Protein 3E56 (pdb70)

Organism: Nostoc punctiforme (strain ATCC 29133 / PCC 73102) (NCBI:txid63737)

B-factor: mean 24.85, std 8.49, range [11.65, 51.71]

CATH classification: 6.20.180.10

Structure (mmCIF, N/CA/C/O backbone):
data_3E56
#
_entry.id   3E56
#
_cell.length_a   56.336
_cell.length_b   56.336
_cell.length_c   56.491
_cell.angle_alpha   90.00
_cell.angle_beta   90.00
_cell.angle_gamma   90.00
#
_symmetry.space_group_name_H-M   'P 43 21 2'
#
loop_
_entity.id
_entity.type
_entity.pdbx_description
1 polymer 'Putative uncharacterized protein'
2 water water
#
loop_
_atom_site.group_PDB
_atom_site.id
_atom_site.type_symbol
_atom_site.label_atom_id
_atom_site.label_alt_id
_atom_site.label_comp_id
_atom_site.label_asym_id
_atom_site.label_entity_id
_atom_site.label_seq_id
_atom_site.pdbx_PDB_ins_code
_atom_site.Cartn_x
_atom_site.Cartn_y
_atom_site.Cartn_z
_atom_site.occupancy
_atom_site.B_iso_or_equiv
_atom_site.auth_seq_id
_atom_site.auth_comp_id
_atom_site.auth_asym_id
_atom_site.auth_atom_id
_atom_site.pdbx_PDB_model_num
ATOM 1 N N . LEU A 1 33 ? 23.148 51.762 13.023 1.00 42.11 13 LEU A N 1
ATOM 2 C CA . LEU A 1 33 ? 22.647 51.964 11.601 1.00 41.57 13 LEU A CA 1
ATOM 3 C C . LEU A 1 33 ? 22.033 50.686 10.974 1.00 39.93 13 LEU A C 1
ATOM 4 O O . LEU A 1 33 ? 21.977 50.537 9.747 1.00 40.84 13 LEU A O 1
ATOM 9 N N . GLU A 1 34 ? 21.599 49.795 11.866 1.00 37.44 14 GLU A N 1
ATOM 10 C CA . GLU A 1 34 ? 20.736 48.647 11.631 1.00 36.65 14 GLU A CA 1
ATOM 11 C C . GLU A 1 34 ? 19.581 48.972 10.662 1.00 32.32 14 GLU A C 1
ATOM 12 O O . GLU A 1 34 ? 18.759 49.854 10.928 1.00 30.46 14 GLU A O 1
ATOM 18 N N . VAL A 1 35 ? 19.539 48.234 9.551 1.00 29.29 15 VAL A N 1
ATOM 19 C CA . VAL A 1 35 ? 18.479 48.323 8.545 1.00 26.24 15 VAL A CA 1
ATOM 20 C C . VAL A 1 35 ? 17.687 47.022 8.527 1.00 25.94 15 VAL A C 1
ATOM 21 O O . VAL A 1 35 ? 18.194 45.965 8.955 1.00 25.77 15 VAL A O 1
ATOM 25 N N . GLY A 1 36 ? 16.437 47.090 8.081 1.00 24.38 16 GLY A N 1
ATOM 26 C CA . GLY A 1 36 ? 15.679 45.886 7.787 1.00 23.10 16 GLY A CA 1
ATOM 27 C C . GLY A 1 36 ? 14.968 46.013 6.471 1.00 22.15 16 GLY A C 1
ATOM 28 O O . GLY A 1 36 ? 14.964 47.093 5.870 1.00 21.51 16 GLY A O 1
ATOM 29 N N . VAL A 1 37 ? 14.358 44.916 6.029 1.00 21.42 17 VAL A N 1
ATOM 30 C CA . VAL A 1 37 ? 13.521 44.913 4.864 1.00 20.50 17 VAL A CA 1
ATOM 31 C C . VAL A 1 37 ? 12.116 44.874 5.401 1.00 21.04 17 VAL A C 1
ATOM 32 O O . VAL A 1 37 ? 11.774 43.986 6.201 1.00 20.71 17 VAL A O 1
ATOM 36 N N . TYR A 1 38 ? 11.302 45.852 4.994 1.00 19.97 18 TYR A N 1
ATOM 37 C CA . TYR A 1 38 ? 9.948 45.972 5.495 1.00 20.06 18 TYR A CA 1
ATOM 38 C C . TYR A 1 38 ? 8.963 45.851 4.363 1.00 19.64 18 TYR A C 1
ATOM 39 O O . TYR A 1 38 ? 9.140 46.467 3.321 1.00 19.39 18 TYR A O 1
ATOM 48 N N . GLU A 1 39 ? 7.937 45.049 4.582 1.00 19.54 19 GLU A N 1
ATOM 49 C CA . GLU A 1 39 ? 6.783 45.004 3.697 1.00 20.08 19 GLU A CA 1
ATOM 50 C C . GLU A 1 39 ? 5.733 45.941 4.269 1.00 18.87 19 GLU A C 1
ATOM 51 O O . GLU A 1 39 ? 5.385 45.857 5.446 1.00 17.76 19 GLU A O 1
ATOM 57 N N . CYS A 1 40 ? 5.253 46.830 3.414 1.00 17.74 20 CYS A N 1
ATOM 58 C CA . CYS A 1 40 ? 4.581 48.054 3.827 1.00 17.21 20 CYS A CA 1
ATOM 59 C C . CYS A 1 40 ? 3.343 48.201 2.990 1.00 17.58 20 CYS A C 1
ATOM 60 O O . CYS A 1 40 ? 3.292 47.772 1.813 1.00 16.47 20 CYS A O 1
ATOM 63 N N . GLU A 1 41 ? 2.326 48.793 3.597 1.00 17.56 21 GLU A N 1
ATOM 64 C CA . GLU A 1 41 ? 1.069 48.982 2.945 1.00 19.14 21 GLU A CA 1
ATOM 65 C C . GLU A 1 41 ? 0.512 50.320 3.384 1.00 18.58 21 GLU A C 1
ATOM 66 O O . GLU A 1 41 ? 0.451 50.588 4.582 1.00 18.78 21 GLU A O 1
ATOM 72 N N . ILE A 1 42 ? 0.152 51.177 2.430 1.00 17.69 22 ILE A N 1
ATOM 73 C CA . ILE A 1 42 ? -0.473 52.453 2.750 1.00 17.76 22 ILE A CA 1
ATOM 74 C C . ILE A 1 42 ? -1.806 52.518 2.015 1.00 18.20 22 ILE A C 1
ATOM 75 O O . ILE A 1 42 ? -1.864 52.269 0.827 1.00 17.92 22 ILE A O 1
ATOM 80 N N . HIS A 1 43 ? -2.877 52.825 2.737 1.00 18.37 23 HIS A N 1
ATOM 81 C CA . HIS A 1 43 ? -4.183 52.997 2.145 1.00 19.01 23 HIS A CA 1
ATOM 82 C C . HIS A 1 43 ? -4.696 54.295 2.690 1.00 17.51 23 HIS A C 1
ATOM 83 O O . HIS A 1 43 ? -4.943 54.394 3.900 1.00 16.77 23 HIS A O 1
ATOM 90 N N . LEU A 1 44 ? -4.835 55.291 1.823 1.00 15.58 24 LEU A N 1
ATOM 91 C CA . LEU A 1 44 ? -5.271 56.639 2.257 1.00 16.16 24 LEU A CA 1
ATOM 92 C C . LEU A 1 44 ? -6.419 57.135 1.395 1.00 16.70 24 LEU A C 1
ATOM 93 O O . LEU A 1 44 ? -6.353 57.051 0.156 1.00 16.62 24 LEU A O 1
ATOM 98 N N . LYS A 1 45 ? -7.456 57.670 2.024 1.00 16.67 25 LYS A N 1
ATOM 99 C CA . LYS A 1 45 ? -8.474 58.405 1.267 1.00 17.79 25 LYS A CA 1
ATOM 100 C C . LYS A 1 45 ? -8.532 59.795 1.809 1.00 17.16 25 LYS A C 1
ATOM 101 O O . LYS A 1 45 ? -8.479 59.986 3.021 1.00 16.25 25 LYS A O 1
ATOM 107 N N . PHE A 1 46 ? -8.605 60.784 0.934 1.00 17.35 26 PHE A N 1
ATOM 108 C CA . PHE A 1 46 ? -8.443 62.168 1.374 1.00 17.71 26 PHE A CA 1
ATOM 109 C C . PHE A 1 46 ? -9.027 63.115 0.338 1.00 17.68 26 PHE A C 1
ATOM 110 O O . PHE A 1 46 ? -9.169 62.737 -0.829 1.00 17.62 26 PHE A O 1
ATOM 118 N N . ARG A 1 47 ? -9.396 64.313 0.765 1.00 18.14 27 ARG A N 1
ATOM 119 C CA . ARG A 1 47 ? -9.825 65.371 -0.168 1.00 20.82 27 ARG A CA 1
ATOM 120 C C . ARG A 1 47 ? -8.741 66.390 -0.193 1.00 18.35 27 ARG A C 1
ATOM 121 O O . ARG A 1 47 ? -8.134 66.635 0.838 1.00 18.01 27 ARG A O 1
ATOM 129 N N . LEU A 1 48 ? -8.524 66.991 -1.365 1.00 18.82 28 LEU A N 1
ATOM 130 C CA . LEU A 1 48 ? -7.400 67.887 -1.590 1.00 19.41 28 LEU A CA 1
ATOM 131 C C . LEU A 1 48 ? -7.858 69.010 -2.480 1.00 18.50 28 LEU A C 1
ATOM 132 O O . LEU A 1 48 ? -8.440 68.746 -3.519 1.00 17.31 28 LEU A O 1
ATOM 137 N N . ILE A 1 49 ? -7.505 70.237 -2.115 1.00 17.68 29 ILE A N 1
ATOM 138 C CA . ILE A 1 49 ? -7.534 71.360 -3.060 1.00 18.02 29 ILE A CA 1
ATOM 139 C C . ILE A 1 49 ? -6.217 71.373 -3.825 1.00 18.32 29 ILE A C 1
ATOM 140 O O . ILE A 1 49 ? -5.163 71.422 -3.204 1.00 17.58 29 ILE A O 1
ATOM 145 N N . GLU A 1 50 ? -6.261 71.326 -5.166 1.00 18.49 30 GLU A N 1
ATOM 146 C CA . GLU A 1 50 ? -5.030 71.424 -5.945 1.00 19.21 30 GLU A CA 1
ATOM 147 C C . GLU A 1 50 ? -5.282 72.164 -7.254 1.00 19.61 30 GLU A C 1
ATOM 148 O O . GLU A 1 50 ? -6.422 72.175 -7.770 1.00 18.69 30 GLU A O 1
ATOM 154 N N . GLU A 1 51 ? -4.223 72.759 -7.797 1.00 19.30 31 GLU A N 1
ATOM 155 C CA . GLU A 1 51 ? -4.265 73.269 -9.157 1.00 20.03 31 GLU A CA 1
ATOM 156 C C . GLU A 1 51 ? -4.530 72.185 -10.185 1.00 19.88 31 GLU A C 1
ATOM 157 O O . GLU A 1 51 ? -3.822 71.166 -10.246 1.00 18.26 31 GLU A O 1
ATOM 163 N N . LYS A 1 52 ? -5.506 72.428 -11.048 1.00 19.97 32 LYS A N 1
ATOM 164 C CA . LYS A 1 52 ? -5.837 71.456 -12.095 1.00 21.57 32 LYS A CA 1
ATOM 165 C C . LYS A 1 52 ? -4.656 71.043 -12.978 1.00 21.12 32 LYS A C 1
ATOM 166 O O . LYS A 1 52 ? -4.523 69.868 -13.343 1.00 21.68 32 LYS A O 1
ATOM 172 N N . SER A 1 53 ? -3.794 71.999 -13.318 1.00 21.11 33 SER A N 1
ATOM 173 C CA . SER A 1 53 ? -2.661 71.711 -14.227 1.00 21.11 33 SER A CA 1
ATOM 174 C C . SER A 1 53 ? -1.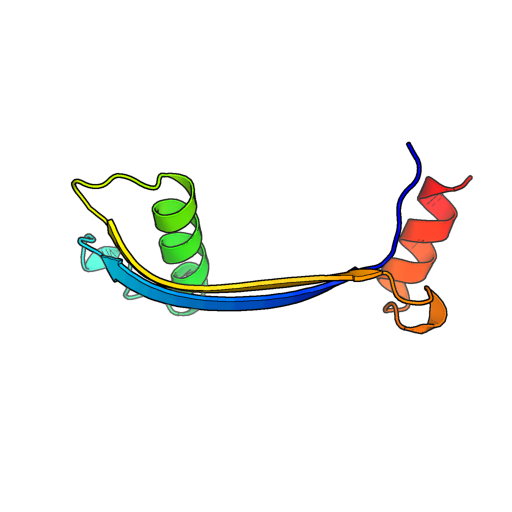634 70.717 -13.658 1.00 20.95 33 SER A C 1
ATOM 175 O O . SER A 1 53 ? -0.828 70.139 -14.429 1.00 21.44 33 SER A O 1
ATOM 178 N N . LEU A 1 54 ? -1.674 70.506 -12.328 1.00 19.00 34 LEU A N 1
ATOM 179 C CA . LEU A 1 54 ? -0.756 69.621 -11.6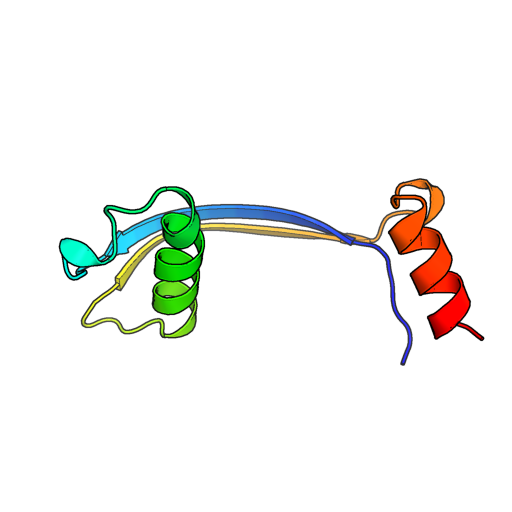37 1.00 18.67 34 LEU A CA 1
ATOM 180 C C . LEU A 1 54 ? -1.232 68.170 -11.592 1.00 18.74 34 LEU A C 1
ATOM 181 O O . LEU A 1 54 ? -0.504 67.270 -11.201 1.00 18.22 34 LEU A O 1
ATOM 186 N N . LEU A 1 55 ? -2.466 67.935 -12.004 1.00 18.22 35 LEU A N 1
ATOM 187 C CA . LEU A 1 55 ? -3.050 66.608 -11.875 1.00 18.38 35 LEU A CA 1
ATOM 188 C C . LEU A 1 55 ? -3.301 65.967 -13.209 1.00 19.17 35 LEU A C 1
ATOM 189 O O . LEU A 1 55 ? -3.880 64.882 -13.264 1.00 19.26 35 LEU A O 1
ATOM 194 N N . SER A 1 56 ? -2.866 66.609 -14.282 1.00 18.32 36 SER A N 1
ATOM 195 C CA . SER A 1 56 ? -3.163 66.082 -15.593 1.00 19.98 36 SER A CA 1
ATOM 196 C C . SER A 1 56 ? -2.082 65.158 -16.243 1.00 19.44 36 SER A C 1
ATOM 197 O O . SER A 1 56 ? -2.248 64.699 -17.364 1.00 20.18 36 SER A O 1
ATOM 200 N N . ASP A 1 57 ? -0.990 64.902 -15.536 1.00 18.88 37 ASP A N 1
ATOM 201 C CA . ASP A 1 57 ? 0.156 64.172 -16.061 1.00 18.47 37 ASP A CA 1
ATOM 202 C C . ASP A 1 57 ? 0.204 62.845 -15.300 1.00 16.56 37 ASP A C 1
ATOM 203 O O . ASP A 1 57 ? 0.427 62.832 -14.120 1.00 16.83 37 ASP A O 1
ATOM 208 N N . ARG A 1 58 ? -0.039 61.732 -15.969 1.00 15.53 38 ARG A N 1
ATOM 209 C CA . ARG A 1 58 ? -0.138 60.437 -15.304 1.00 15.13 38 ARG A CA 1
ATOM 210 C C . ARG A 1 58 ? 1.126 60.115 -14.500 1.00 14.52 38 ARG A C 1
ATOM 211 O O . ARG A 1 58 ? 1.044 59.593 -13.394 1.00 14.15 38 ARG A O 1
ATOM 219 N N . GLU A 1 59 ? 2.281 60.451 -15.058 1.00 14.96 39 GLU A N 1
ATOM 220 C CA . GLU A 1 59 ? 3.593 60.117 -14.472 1.00 15.86 39 GLU A CA 1
ATOM 221 C C . GLU A 1 59 ? 3.948 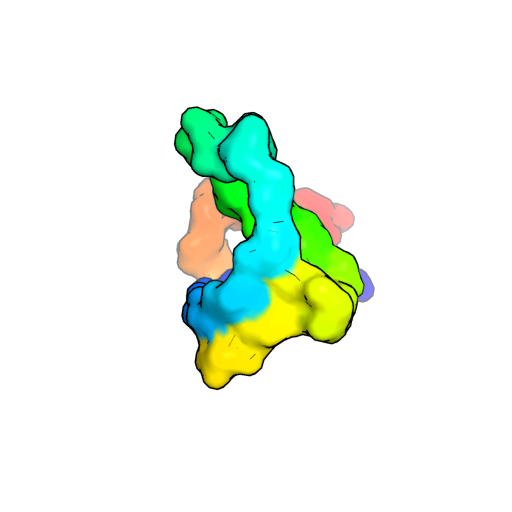60.938 -13.243 1.00 15.84 39 GLU A C 1
ATOM 222 O O . GLU A 1 59 ? 4.739 60.489 -12.418 1.00 17.25 39 GLU A O 1
ATOM 228 N N . GLN A 1 60 ? 3.362 62.127 -13.105 1.00 15.44 40 GLN A N 1
ATOM 229 C CA . GLN A 1 60 ? 3.598 62.997 -11.949 1.00 15.08 40 GLN A CA 1
ATOM 230 C C . GLN A 1 60 ? 2.464 63.043 -10.935 1.00 14.62 40 GLN A C 1
ATOM 231 O O . GLN A 1 60 ? 2.634 63.659 -9.892 1.00 14.02 40 GLN A O 1
ATOM 237 N N . LEU A 1 61 ? 1.331 62.382 -11.229 1.00 14.43 41 LEU A N 1
ATOM 238 C CA . LEU A 1 61 ? 0.156 62.458 -10.372 1.00 14.78 41 LEU A CA 1
ATOM 239 C C . LEU A 1 61 ? 0.455 61.997 -8.952 1.00 14.58 41 LEU A C 1
ATOM 240 O O . LEU A 1 61 ? 0.127 62.695 -7.996 1.00 14.96 41 LEU A O 1
ATOM 245 N N . LEU A 1 62 ? 1.047 60.815 -8.801 1.00 13.51 42 LEU A N 1
ATOM 246 C CA . LEU A 1 62 ? 1.290 60.322 -7.462 1.00 13.25 42 LEU A CA 1
ATOM 247 C C . LEU A 1 62 ? 2.187 61.257 -6.729 1.00 13.89 42 LEU A C 1
ATOM 248 O O . LEU A 1 62 ? 1.937 61.521 -5.566 1.00 15.97 42 LEU A O 1
ATOM 253 N N . GLN A 1 63 ? 3.252 61.743 -7.365 1.00 13.38 43 GLN A N 1
ATOM 254 C CA . GLN A 1 63 ? 4.169 62.605 -6.650 1.00 14.36 43 GLN A CA 1
ATOM 255 C C . GLN A 1 63 ? 3.493 63.874 -6.177 1.00 14.62 43 GLN A C 1
ATOM 256 O O . GLN A 1 63 ? 3.760 64.379 -5.068 1.00 14.47 43 GLN A O 1
ATOM 262 N N . VAL A 1 64 ? 2.597 64.403 -6.999 1.00 14.45 44 VAL A N 1
ATOM 263 C CA . VAL A 1 64 ? 1.845 65.636 -6.608 1.00 14.31 44 VAL A CA 1
ATOM 264 C C . VAL A 1 64 ? 1.013 65.382 -5.349 1.00 13.45 44 VAL A C 1
ATOM 265 O O . VAL A 1 64 ? 0.970 66.204 -4.458 1.00 13.30 44 VAL A O 1
ATOM 269 N N . LEU A 1 65 ? 0.395 64.211 -5.287 1.00 12.99 45 LEU A N 1
ATOM 270 C CA . LEU A 1 65 ? -0.384 63.787 -4.127 1.00 13.08 45 LEU A CA 1
ATOM 271 C C . LEU A 1 65 ? 0.495 63.534 -2.904 1.00 13.30 45 LEU A C 1
ATOM 272 O O . LEU A 1 65 ? 0.142 63.986 -1.828 1.00 12.45 45 LEU A O 1
ATOM 277 N N . LEU A 1 66 ? 1.641 62.847 -3.078 1.00 13.82 46 LEU A N 1
ATOM 278 C CA . LEU A 1 66 ? 2.585 62.626 -1.972 1.00 14.85 46 LEU A CA 1
ATOM 279 C C . LEU A 1 66 ? 3.062 63.976 -1.425 1.00 15.38 46 LEU A C 1
ATOM 280 O O . LEU A 1 66 ? 3.193 64.124 -0.227 1.00 16.86 46 LEU A O 1
ATOM 285 N N . ASP A 1 67 ? 3.277 64.967 -2.285 1.00 15.45 47 ASP A N 1
ATOM 286 C CA . ASP A 1 67 ? 3.781 66.276 -1.853 1.00 16.19 47 ASP A CA 1
ATOM 287 C C . ASP A 1 67 ? 2.756 66.974 -0.963 1.00 15.68 47 ASP A C 1
ATOM 288 O O . ASP A 1 67 ? 3.116 67.577 0.042 1.00 14.63 47 ASP A O 1
ATOM 293 N N . ALA A 1 68 ? 1.471 66.877 -1.334 1.00 14.90 48 ALA A N 1
ATOM 294 C CA . ALA A 1 68 ? 0.373 67.459 -0.531 1.00 14.81 48 ALA A CA 1
ATOM 295 C C . ALA A 1 68 ? 0.243 66.726 0.790 1.00 14.99 48 ALA A C 1
ATOM 296 O O . ALA A 1 68 ? 0.074 67.349 1.829 1.00 15.81 48 ALA A O 1
ATOM 298 N N . LEU A 1 69 ? 0.320 65.394 0.759 1.00 15.21 49 LEU A N 1
ATOM 299 C CA . LEU A 1 69 ? 0.324 64.559 1.991 1.00 15.09 49 LEU A CA 1
ATOM 300 C C . LEU A 1 69 ? 1.460 64.932 2.924 1.00 15.93 49 LEU A C 1
ATOM 301 O O . LEU A 1 69 ? 1.288 65.006 4.136 1.00 16.28 49 LEU A O 1
ATOM 306 N N . THR A 1 70 ? 2.616 65.191 2.356 1.00 16.51 50 THR A N 1
ATOM 307 C CA . THR A 1 70 ? 3.788 65.599 3.128 1.00 18.35 50 THR A CA 1
ATOM 308 C C . THR A 1 70 ? 3.549 66.992 3.732 1.00 20.17 50 THR A C 1
ATOM 309 O O . THR A 1 70 ? 3.827 67.212 4.908 1.00 21.59 50 THR A O 1
ATOM 313 N N . GLU A 1 71 ? 3.040 67.935 2.943 1.00 21.46 51 GLU A N 1
ATOM 314 C CA . GLU A 1 71 ? 2.757 69.267 3.467 1.00 22.92 51 GLU A CA 1
ATOM 315 C C . GLU A 1 71 ? 1.772 69.145 4.613 1.00 23.26 51 GLU A C 1
ATOM 316 O O . GLU A 1 71 ? 1.949 69.776 5.645 1.00 23.76 51 GLU A O 1
ATOM 322 N N . GLY A 1 72 ? 0.738 68.332 4.442 1.00 22.35 52 GLY A N 1
ATOM 323 C CA . GLY A 1 72 ? -0.295 68.135 5.485 1.00 22.98 52 GLY A CA 1
ATOM 324 C C . GLY A 1 72 ? -0.977 69.415 5.989 1.00 23.45 52 GLY A C 1
ATOM 325 O O . GLY A 1 72 ? -1.217 69.562 7.180 1.00 24.07 52 GLY A O 1
ATOM 326 N N . SER A 1 73 ? -1.282 70.345 5.096 1.00 23.2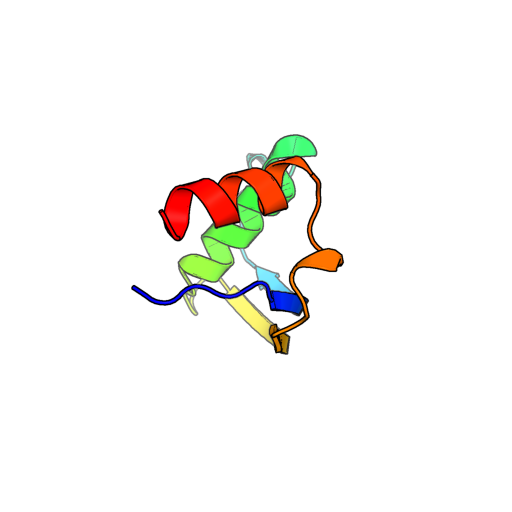5 53 SER A N 1
ATOM 327 C CA . SER A 1 73 ? -1.986 71.579 5.487 1.00 23.41 53 SER A CA 1
ATOM 328 C C . SER A 1 73 ? -3.505 71.410 5.557 1.00 22.81 53 SER A C 1
ATOM 329 O O . SER A 1 73 ? -4.150 71.018 4.594 1.00 22.11 53 SER A O 1
ATOM 332 N N . ASP A 1 74 ? -4.065 71.702 6.714 1.00 22.55 54 ASP A N 1
ATOM 333 C CA . ASP A 1 74 ? -5.501 71.651 6.931 1.00 23.90 54 ASP A CA 1
ATOM 334 C C . ASP A 1 74 ? -6.313 72.685 6.093 1.00 23.01 54 ASP A C 1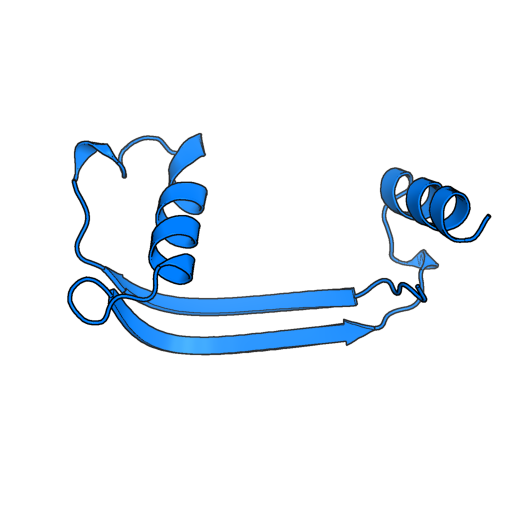
ATOM 335 O O . ASP A 1 74 ? -7.526 72.576 5.964 1.00 22.68 54 ASP A O 1
ATOM 340 N N . ASP A 1 75 ? -5.642 73.669 5.528 1.00 22.42 55 ASP A N 1
ATOM 341 C CA . ASP A 1 75 ? -6.279 74.547 4.545 1.00 22.56 55 ASP A CA 1
ATOM 342 C C . ASP A 1 75 ? -6.434 73.874 3.187 1.00 22.50 55 ASP A C 1
ATOM 343 O O . ASP A 1 75 ? -7.268 74.285 2.384 1.00 22.38 55 ASP A O 1
ATOM 348 N N . PHE A 1 76 ? -5.626 72.845 2.902 1.00 22.01 56 PHE A N 1
ATOM 349 C CA . PHE A 1 76 ? -5.708 72.206 1.566 1.00 22.46 56 PHE A CA 1
ATOM 350 C C . PHE A 1 76 ? -6.133 70.750 1.587 1.00 22.33 56 PHE A C 1
ATOM 351 O O . PHE A 1 76 ? -6.648 70.262 0.601 1.00 21.70 56 PHE A O 1
ATOM 359 N N . LEU A 1 77 ? -5.931 70.073 2.712 1.00 22.79 57 LEU A N 1
ATOM 360 C CA . LEU A 1 77 ? -6.046 68.619 2.764 1.00 24.03 57 LEU A CA 1
ATOM 361 C C . LEU A 1 77 ? -6.889 68.155 3.925 1.00 23.69 57 LEU A C 1
ATOM 362 O O . LEU A 1 77 ? -6.737 68.649 5.034 1.00 24.51 57 LEU A O 1
ATOM 367 N N . GLU A 1 78 ? -7.779 67.210 3.658 1.00 22.95 58 GLU A N 1
ATOM 368 C CA . GLU A 1 78 ? -8.514 66.537 4.705 1.00 23.67 58 GLU A CA 1
ATOM 369 C C . GLU A 1 78 ? -8.330 65.018 4.586 1.00 22.55 58 GLU A C 1
ATOM 370 O O . GLU A 1 78 ? -8.779 64.425 3.614 1.00 21.69 58 GLU A O 1
ATOM 376 N N . THR A 1 79 ? -7.702 64.386 5.576 1.00 22.18 59 THR A N 1
ATOM 377 C CA . THR A 1 79 ? -7.558 62.926 5.517 1.00 22.45 59 THR A CA 1
ATOM 378 C C . THR A 1 79 ? -8.799 62.224 6.006 1.00 22.31 59 THR A C 1
ATOM 379 O O . THR A 1 79 ? -9.218 62.444 7.124 1.00 23.35 59 THR A O 1
ATOM 383 N N . LEU A 1 80 ? -9.394 61.392 5.167 1.00 21.35 60 LEU A N 1
ATOM 384 C CA . LEU A 1 80 ? -10.667 60.779 5.504 1.00 22.17 60 LEU A CA 1
ATOM 385 C C . LEU A 1 80 ? -10.467 59.399 6.124 1.00 22.57 60 LEU A C 1
ATOM 386 O O . LEU A 1 80 ? -11.114 59.069 7.107 1.00 23.13 60 LEU A O 1
ATOM 391 N N . GLN A 1 81 ? -9.597 58.593 5.528 1.00 22.23 61 GLN A N 1
ATOM 392 C CA . GLN A 1 81 ? -9.293 57.265 6.030 1.00 26.13 61 GLN A CA 1
ATOM 393 C C . GLN A 1 81 ? -7.796 57.057 5.825 1.00 21.30 61 GLN A C 1
ATOM 394 O O . GLN A 1 81 ? -7.265 57.458 4.794 1.00 19.66 61 GLN A O 1
ATOM 400 N N . ALA A 1 82 ? -7.138 56.434 6.805 1.00 20.10 62 ALA A N 1
ATOM 401 C CA . ALA A 1 82 ? -5.692 56.152 6.754 1.00 18.42 62 ALA A CA 1
ATOM 402 C C . ALA A 1 82 ? -5.389 54.804 7.362 1.00 18.13 62 ALA A C 1
ATOM 403 O O . ALA A 1 82 ? -5.806 54.523 8.485 1.00 17.45 62 ALA A O 1
ATOM 405 N N . SER A 1 83 ? -4.654 53.971 6.636 1.00 16.36 63 SER A N 1
ATOM 406 C CA . SER A 1 83 ? -4.187 52.721 7.192 1.00 15.64 63 SER A CA 1
ATOM 407 C C . SER A 1 83 ? -2.737 52.618 6.762 1.00 15.53 63 SER A C 1
ATOM 408 O O . SER A 1 83 ? -2.454 52.691 5.568 1.00 14.54 63 SER A O 1
ATOM 411 N N . VAL A 1 84 ? -1.834 52.527 7.740 1.00 14.26 64 VAL A N 1
ATOM 412 C CA . VAL A 1 84 ? -0.394 52.475 7.491 1.00 15.22 64 VAL A CA 1
ATOM 413 C C . VAL A 1 84 ? 0.206 51.271 8.208 1.00 15.35 64 VAL A C 1
ATOM 414 O O . VAL A 1 84 ? 0.107 51.166 9.442 1.00 15.45 64 VAL A O 1
ATOM 418 N N . LYS A 1 85 ? 0.751 50.329 7.441 1.00 15.72 65 LYS A N 1
ATOM 419 C CA . LYS A 1 85 ? 1.330 49.105 8.005 1.00 16.36 65 LYS A CA 1
ATOM 420 C C . LYS A 1 85 ? 2.773 48.974 7.548 1.00 16.78 65 LYS A C 1
ATOM 421 O O . LYS A 1 85 ? 3.069 49.299 6.404 1.00 16.32 65 LYS A O 1
ATOM 427 N N . ALA A 1 86 ? 3.671 48.549 8.444 1.00 16.52 66 ALA A N 1
ATOM 428 C CA . ALA A 1 86 ? 5.065 48.276 8.107 1.00 17.41 66 ALA A CA 1
ATOM 429 C C . ALA A 1 86 ? 5.571 47.109 8.980 1.00 18.74 66 ALA A C 1
ATOM 430 O O . ALA A 1 86 ? 5.650 47.220 10.203 1.00 18.19 66 ALA A O 1
ATOM 432 N N . GLN A 1 87 ? 5.882 45.982 8.347 1.00 20.19 67 G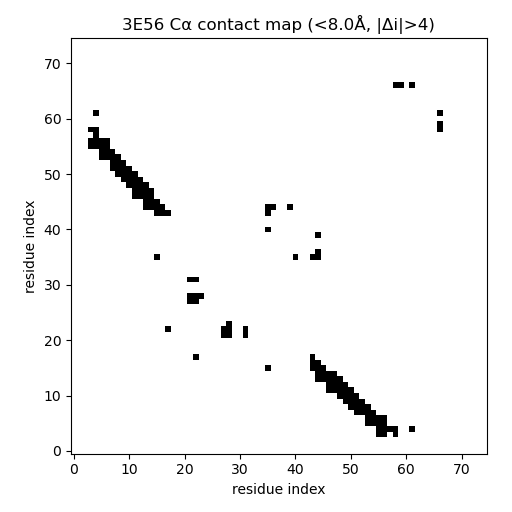LN A N 1
ATOM 433 C CA . GLN A 1 87 ? 6.299 44.779 9.076 1.00 21.90 67 GLN A CA 1
ATOM 434 C C . GLN A 1 87 ? 7.622 44.278 8.533 1.00 21.55 67 GLN A C 1
ATOM 435 O O . GLN A 1 87 ? 7.800 44.146 7.322 1.00 20.76 67 GLN A O 1
ATOM 441 N N . GLU A 1 88 ? 8.571 44.029 9.423 1.00 22.81 68 GLU A N 1
ATOM 442 C CA . GLU A 1 88 ? 9.854 43.494 9.004 1.00 24.81 68 GLU A CA 1
ATOM 443 C C . GLU A 1 88 ? 9.664 42.074 8.480 1.00 25.27 68 GLU A C 1
ATOM 444 O O . GLU A 1 88 ? 8.884 41.300 9.032 1.00 26.08 68 GLU A O 1
ATOM 450 N N . VAL A 1 89 ? 10.330 41.791 7.364 1.00 25.84 69 VAL A N 1
ATOM 451 C CA . VAL A 1 89 ? 10.280 40.491 6.714 1.00 26.12 69 VAL A CA 1
ATOM 452 C C . VAL A 1 89 ? 11.714 40.043 6.454 1.00 27.82 69 VAL A C 1
ATOM 453 O O . VAL A 1 89 ? 12.682 40.841 6.558 1.00 26.94 69 VAL A O 1
ATOM 457 N N . SER A 1 90 ? 11.841 38.758 6.138 1.00 28.95 70 SER A N 1
ATOM 458 C CA . SER A 1 90 ? 13.132 38.208 5.847 1.00 31.53 70 SER A CA 1
ATOM 459 C C . SER A 1 90 ? 13.640 38.817 4.550 1.00 32.12 70 SER A C 1
ATOM 460 O O . SER A 1 90 ? 12.878 39.098 3.642 1.00 32.33 70 SER A O 1
ATOM 463 N N . GLU A 1 91 ? 14.936 39.044 4.473 1.00 33.53 71 GLU A N 1
ATOM 464 C CA . GLU A 1 91 ? 1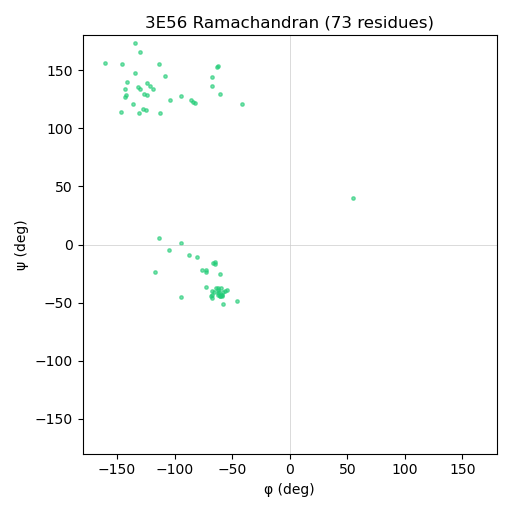5.520 39.695 3.324 1.00 35.32 71 GLU A CA 1
ATOM 465 C C . GLU A 1 91 ? 15.462 38.914 2.019 1.00 35.94 71 GLU A C 1
ATOM 466 O O . GLU A 1 91 ? 15.670 39.481 0.959 1.00 34.98 71 GLU A O 1
ATOM 472 N N . PHE A 1 92 ? 15.185 37.611 2.112 1.00 36.99 72 PHE A N 1
ATOM 473 C CA . PHE A 1 92 ? 15.025 36.725 0.947 1.00 38.30 72 PHE A CA 1
ATOM 474 C C . PHE A 1 92 ? 13.881 37.182 0.071 1.00 37.95 72 PHE A C 1
ATOM 475 O O . PHE A 1 92 ? 13.871 36.906 -1.118 1.00 37.45 72 PHE A O 1
ATOM 483 N N . LYS A 1 93 ? 12.918 37.885 0.685 1.00 38.22 73 LYS A N 1
ATOM 484 C CA . LYS A 1 93 ? 11.777 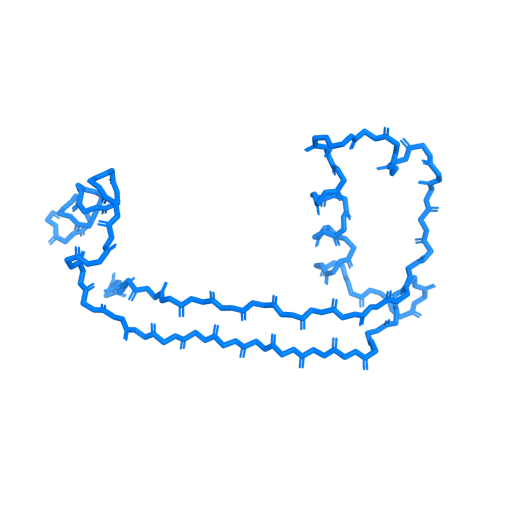38.489 -0.027 1.00 38.26 73 LYS A CA 1
ATOM 485 C C . LYS A 1 93 ? 12.145 39.731 -0.870 1.00 36.92 73 LYS A C 1
ATOM 486 O O . LYS A 1 93 ? 11.424 40.074 -1.822 1.00 37.67 73 LYS A O 1
ATOM 492 N N . ALA A 1 94 ? 13.250 40.395 -0.550 1.00 35.13 74 ALA A N 1
ATOM 493 C CA . ALA A 1 94 ? 13.711 41.544 -1.349 1.00 33.48 74 ALA A CA 1
ATOM 494 C C . ALA A 1 94 ? 14.106 41.220 -2.821 1.00 32.46 74 ALA A C 1
ATOM 495 O O . ALA A 1 94 ? 14.504 40.100 -3.129 1.00 31.64 74 ALA A O 1
ATOM 497 N N . SER A 1 95 ? 13.981 42.207 -3.717 1.00 31.27 75 SER A N 1
ATOM 498 C CA . SER A 1 95 ? 14.475 42.107 -5.107 1.00 30.54 75 SER A CA 1
ATOM 499 C C . SER A 1 95 ? 16.007 41.924 -5.151 1.00 30.45 75 SER A C 1
ATOM 500 O O . SER A 1 95 ? 16.692 42.319 -4.189 1.00 30.43 75 SER A O 1
ATOM 503 N N . PRO A 1 96 ? 16.550 41.292 -6.228 1.00 30.09 76 PRO A N 1
ATOM 504 C CA . PRO A 1 96 ? 18.016 41.195 -6.387 1.00 29.41 76 PRO A CA 1
ATOM 505 C C . PRO A 1 96 ? 18.734 42.519 -6.128 1.00 28.33 76 PRO A C 1
ATOM 506 O O . PRO A 1 96 ? 19.699 42.551 -5.364 1.00 27.97 76 PRO A O 1
ATOM 510 N N . GLN A 1 97 ? 18.248 43.609 -6.732 1.00 27.25 77 GLN A N 1
ATOM 511 C CA . GLN A 1 97 ? 18.848 44.929 -6.547 1.00 26.54 77 GLN A CA 1
ATOM 512 C C . GLN A 1 97 ? 18.857 45.355 -5.063 1.00 25.71 77 GLN A C 1
ATOM 513 O O . GLN A 1 97 ? 19.837 45.876 -4.574 1.00 24.11 77 GLN A O 1
ATOM 519 N N . MET A 1 98 ? 17.743 45.124 -4.372 1.00 24.70 78 MET A N 1
ATOM 520 C CA . MET A 1 98 ? 17.646 45.373 -2.934 1.00 23.81 78 MET A CA 1
ATOM 521 C C . MET A 1 98 ? 18.515 44.442 -2.070 1.00 23.25 78 MET A C 1
ATOM 522 O O . MET A 1 98 ? 19.121 44.897 -1.104 1.00 23.09 78 MET A O 1
ATOM 527 N N . ARG A 1 99 ? 18.600 43.161 -2.409 1.00 22.59 79 ARG A N 1
ATOM 528 C CA . ARG A 1 99 ? 19.490 42.263 -1.658 1.00 24.12 79 ARG A CA 1
ATOM 529 C C . ARG A 1 99 ? 20.960 42.661 -1.792 1.00 22.99 79 ARG A C 1
ATOM 530 O O . ARG A 1 99 ? 21.723 42.544 -0.820 1.00 23.20 79 ARG A O 1
ATOM 538 N N . ARG A 1 100 ? 21.360 43.123 -2.981 1.00 22.53 80 ARG A N 1
ATOM 539 C CA . ARG A 1 100 ? 22.719 43.681 -3.200 1.00 22.62 80 ARG A CA 1
ATOM 540 C C . ARG A 1 100 ? 22.917 44.912 -2.340 1.00 22.54 80 ARG A C 1
ATOM 541 O O . ARG A 1 100 ? 23.950 45.038 -1.701 1.00 23.48 80 ARG A O 1
ATOM 549 N N . GLN A 1 101 ? 21.906 45.786 -2.275 1.00 21.78 81 GLN A N 1
ATOM 550 C CA . GLN A 1 101 ? 22.007 46.997 -1.469 1.00 21.50 81 GLN A CA 1
ATOM 551 C C . GLN A 1 101 ? 22.175 46.668 -0.003 1.00 21.34 81 GLN A C 1
ATOM 552 O O . GLN A 1 101 ? 22.955 47.305 0.694 1.00 21.78 81 GLN A O 1
ATOM 558 N N . LEU A 1 102 ? 21.460 45.647 0.458 1.00 21.99 82 LEU A N 1
ATOM 559 C CA . LEU A 1 102 ? 21.574 45.179 1.820 1.00 22.48 82 LEU A CA 1
ATOM 560 C C . LEU A 1 102 ? 22.991 44.709 2.176 1.00 22.72 82 LEU A C 1
ATOM 561 O O . LEU A 1 102 ? 23.498 45.028 3.250 1.00 22.94 82 LEU A O 1
ATOM 566 N N . MET A 1 103 ? 23.637 43.958 1.289 1.00 22.68 83 MET A N 1
ATOM 567 C CA . MET A 1 103 ? 25.037 43.533 1.501 1.00 23.49 83 MET A CA 1
ATOM 568 C C . MET A 1 103 ? 25.973 44.747 1.570 1.00 23.83 83 MET A C 1
ATOM 569 O O . MET A 1 103 ? 26.861 44.825 2.406 1.00 23.86 83 MET A O 1
ATOM 574 N N . ARG A 1 104 ? 25.732 45.706 0.688 1.00 25.50 84 ARG A N 1
ATOM 575 C CA . ARG A 1 104 ? 26.501 46.915 0.570 1.00 26.90 84 ARG A CA 1
ATOM 576 C C . ARG A 1 104 ? 26.412 47.677 1.896 1.00 28.13 84 ARG A C 1
ATOM 577 O O . ARG A 1 104 ? 27.429 48.107 2.411 1.00 28.58 84 ARG A O 1
ATOM 585 N N . LEU A 1 105 ? 25.211 47.780 2.483 1.00 28.94 85 LEU A N 1
ATOM 586 C CA . LEU A 1 105 ? 25.015 48.483 3.755 1.00 29.83 85 LEU A CA 1
ATOM 587 C C . LEU A 1 105 ? 25.559 47.734 4.954 1.00 31.46 85 LEU A C 1
ATOM 588 O O . LEU A 1 105 ? 26.030 48.335 5.893 1.00 31.66 85 LEU A O 1
ATOM 593 N N . ARG A 1 106 ? 25.462 46.414 4.963 1.00 33.30 86 ARG A N 1
ATOM 594 C CA . ARG A 1 106 ? 25.905 45.673 6.125 1.00 35.65 86 ARG A CA 1
ATOM 595 C C . ARG A 1 106 ? 27.431 45.467 6.160 1.00 37.38 86 ARG A C 1
ATOM 596 O O . ARG A 1 106 ? 28.006 45.117 7.195 1.00 37.66 86 ARG A O 1
ATOM 604 N N . ASN A 1 107 ? 28.088 45.777 5.052 1.00 39.29 87 ASN A N 1
ATOM 605 C CA . ASN A 1 107 ? 29.543 45.625 4.934 1.00 40.98 87 ASN A CA 1
ATOM 606 C C . ASN A 1 107 ? 30.238 46.932 4.564 1.00 41.88 87 ASN A C 1
ATOM 607 O O . ASN A 1 107 ? 30.201 47.922 5.314 1.00 43.37 87 ASN A O 1
#

Secondary structure (DSSP, 8-state):
----EEEEEEEEEEEE---GGGSS-HHHHHHHHHHHHHH--TTTEEEEEEEEEEEEE-GGGS-HHHHHHHHHHH-

InterPro domains:
  IPR040744 Npun R1517 [PF18068] (14-87)

Radius of gyration: 16.96 Å; Cα contacts (8 Å, |Δi|>4): 73; chains: 1; bounding box: 40×38×28 Å

Foldseek 3Di:
DDDFDKDKDKDWDKFFDDDPVQCPDPVRNVVVVVVCVVVPDPVTMDTDDIDIDIGGDDCVPDDPVVNVVVVVVVD

Nearest PDB structures (foldseek):
  3e56-assembly1_A-2  TM=1.013E+00  e=2.667E-12  Nostoc punctiforme PCC 73102

Solvent-accessible surface area: 6950 Å² total; per-residue (Å²): 219,186,56,22,14,118,95,85,111,120,117,56,110,50,150,46,114,54,111,185,86,73,66,96,58,207,127,105,68,116,98,24,46,75,82,14,45,121,133,40,30,142,116,113,22,97,70,80,113,68,44,107,127,73,129,106,34,60,48,155,137,14,51,110,145,104,84,146,74,12,116,144,101,126,156

Sequence (75 aa):
LEVGVYECEIHLKFRLIEEKSLLSDREQLLQVLLDALTEGSDDFLETLQASVKAQEVSEFKASPQMRRQLMRLRN